Protein AF-A0A452YD74-F1 (afdb_monomer_lite)

Radius of gyration: 13.3 Å; chains: 1; bounding box: 34×30×28 Å

Sequence (57 aa):
AGQLVFLFVVALSCVRTNPDARPTMRTVAQELSAQRRSTLDRPFAAISIGDLTILQV

Secondary structure (DSSP, 8-state):
-HHHHHHHHHHHHHT-SSGGGSPPHHHHHHHHHHS--PPPSS-GGG--GGGT-----

Organism: Aegilops tauschii subsp. strangulata (NCBI:txid200361)

Structure (mmCIF, N/CA/C/O backbone):
data_AF-A0A452YD74-F1
#
_entry.id   AF-A0A452YD74-F1
#
loop_
_atom_site.group_PDB
_atom_site.id
_atom_site.type_symbol
_atom_site.label_atom_id
_atom_site.label_alt_id
_atom_site.label_comp_id
_atom_site.label_asym_id
_atom_site.label_entity_id
_atom_site.label_seq_id
_atom_site.pdbx_PDB_ins_code
_atom_site.Cartn_x
_atom_site.Cartn_y
_atom_site.Cartn_z
_atom_site.occupancy
_atom_site.B_iso_or_equiv
_atom_site.auth_seq_id
_atom_site.auth_comp_id
_atom_site.auth_asym_id
_atom_site.auth_atom_id
_atom_site.pdbx_PDB_model_num
ATOM 1 N N . ALA A 1 1 ? 7.367 12.709 -7.599 1.00 60.88 1 ALA A N 1
ATOM 2 C CA . ALA A 1 1 ? 7.410 11.249 -7.349 1.00 60.88 1 ALA A CA 1
ATOM 3 C C . ALA A 1 1 ? 6.705 10.821 -6.051 1.00 60.88 1 ALA A C 1
ATOM 5 O O . ALA A 1 1 ? 5.806 9.99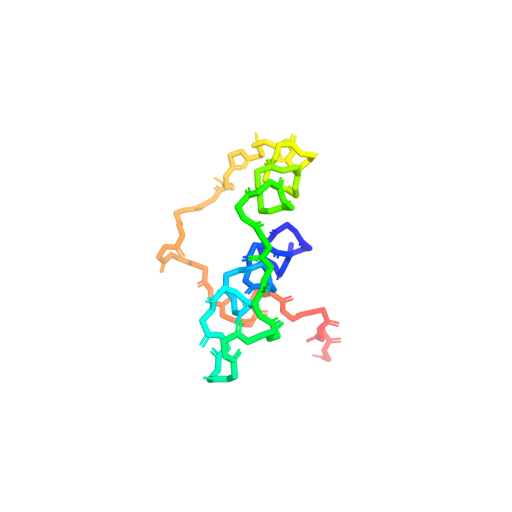2 -6.130 1.00 60.88 1 ALA A O 1
ATOM 6 N N . GLY A 1 2 ? 7.047 11.378 -4.877 1.00 72.38 2 GLY A N 1
ATOM 7 C CA . GLY A 1 2 ? 6.586 10.866 -3.567 1.00 72.38 2 GLY A CA 1
ATOM 8 C C . GLY A 1 2 ? 5.071 10.670 -3.393 1.00 72.38 2 GLY A C 1
ATOM 9 O O . GLY A 1 2 ? 4.653 9.664 -2.835 1.00 72.38 2 GLY A O 1
ATOM 10 N N . GLN A 1 3 ? 4.240 11.563 -3.939 1.00 76.12 3 GLN A N 1
ATOM 11 C CA . GLN A 1 3 ? 2.775 11.443 -3.863 1.00 76.12 3 GLN A CA 1
ATOM 12 C C . GLN A 1 3 ? 2.211 10.237 -4.622 1.00 76.12 3 GLN A C 1
ATOM 14 O O . GLN A 1 3 ? 1.288 9.580 -4.149 1.00 76.12 3 GLN A O 1
ATOM 19 N N . LEU A 1 4 ? 2.776 9.927 -5.789 1.00 78.69 4 LEU A N 1
ATOM 20 C CA . LEU A 1 4 ? 2.364 8.766 -6.573 1.00 78.69 4 LEU A CA 1
ATOM 21 C C . LEU A 1 4 ? 2.849 7.478 -5.917 1.00 78.69 4 LEU A C 1
ATOM 23 O O . LEU A 1 4 ? 2.065 6.549 -5.773 1.00 78.69 4 LEU A O 1
ATOM 27 N N . VAL A 1 5 ? 4.099 7.453 -5.445 1.00 81.94 5 VAL A N 1
ATOM 28 C CA . VAL A 1 5 ? 4.648 6.316 -4.689 1.00 81.94 5 VAL A CA 1
ATOM 29 C C . VAL A 1 5 ? 3.776 6.011 -3.470 1.00 81.94 5 VAL A C 1
ATOM 31 O O . VAL A 1 5 ? 3.395 4.863 -3.270 1.00 81.94 5 VAL A O 1
ATOM 34 N N . PHE A 1 6 ? 3.385 7.031 -2.707 1.00 84.06 6 PHE A N 1
ATOM 35 C CA . PHE A 1 6 ? 2.475 6.873 -1.576 1.00 84.06 6 PHE A CA 1
ATOM 36 C C . PHE A 1 6 ? 1.113 6.297 -1.990 1.00 84.06 6 PHE A C 1
ATOM 38 O O . PHE A 1 6 ? 0.647 5.333 -1.386 1.00 84.06 6 PHE A O 1
ATOM 45 N N . LEU A 1 7 ? 0.499 6.822 -3.058 1.00 83.88 7 LEU A N 1
ATOM 46 C CA . LEU A 1 7 ? -0.779 6.308 -3.558 1.00 83.88 7 LEU A CA 1
ATOM 47 C C . LEU A 1 7 ? -0.680 4.827 -3.958 1.00 83.88 7 LEU A C 1
ATOM 49 O O . LEU A 1 7 ? -1.567 4.039 -3.630 1.00 83.88 7 LEU A O 1
ATOM 53 N N . PHE A 1 8 ? 0.418 4.431 -4.609 1.00 85.88 8 PHE A N 1
ATOM 54 C CA . PHE A 1 8 ? 0.686 3.032 -4.937 1.00 85.88 8 PHE A CA 1
ATOM 55 C C . PHE A 1 8 ? 0.893 2.174 -3.685 1.00 85.88 8 PHE A C 1
ATOM 57 O O . PHE A 1 8 ? 0.368 1.067 -3.629 1.00 85.88 8 PHE A O 1
ATOM 64 N N . VAL A 1 9 ? 1.588 2.671 -2.658 1.00 89.94 9 VAL A N 1
ATOM 65 C CA . VAL A 1 9 ? 1.763 1.957 -1.380 1.00 89.94 9 VAL A CA 1
ATOM 66 C C . VAL A 1 9 ? 0.417 1.706 -0.694 1.00 89.94 9 VAL A C 1
ATOM 68 O O . VAL A 1 9 ? 0.159 0.584 -0.243 1.00 89.94 9 VAL A O 1
ATOM 71 N N . VAL A 1 10 ? -0.466 2.708 -0.655 1.00 90.94 10 VAL A N 1
ATOM 72 C CA . VAL A 1 10 ? -1.824 2.561 -0.109 1.00 90.94 10 VAL A CA 1
ATOM 73 C C . VAL A 1 10 ? -2.617 1.542 -0.933 1.00 90.94 10 VAL A C 1
ATOM 75 O O . VAL A 1 10 ? -3.162 0.594 -0.369 1.00 90.94 10 VAL A O 1
ATOM 78 N N . ALA A 1 11 ? -2.622 1.670 -2.264 1.00 91.19 11 ALA A N 1
ATOM 79 C CA . ALA A 1 11 ? -3.342 0.760 -3.155 1.00 91.19 11 ALA A CA 1
ATOM 80 C C . ALA A 1 11 ? -2.863 -0.698 -3.031 1.00 91.19 11 ALA A C 1
ATOM 82 O O . ALA A 1 11 ? -3.682 -1.606 -2.892 1.00 91.19 11 ALA A O 1
ATOM 83 N N . LEU A 1 12 ? -1.545 -0.926 -3.015 1.00 93.56 12 LEU A N 1
ATOM 84 C CA . LEU A 1 12 ? -0.949 -2.255 -2.848 1.00 93.56 12 LEU A CA 1
ATOM 85 C C . LEU A 1 12 ? -1.287 -2.866 -1.485 1.00 93.56 12 LEU A C 1
ATOM 87 O O . LEU A 1 12 ? -1.538 -4.066 -1.387 1.00 93.56 12 LEU A O 1
ATOM 91 N N . SER A 1 13 ? -1.349 -2.045 -0.436 1.00 94.81 13 SER A N 1
ATOM 92 C CA . SER A 1 13 ? -1.747 -2.502 0.898 1.00 94.81 13 SER A CA 1
ATOM 93 C C . SER A 1 13 ? -3.201 -2.989 0.930 1.00 94.81 13 SER A C 1
ATOM 95 O O . SER A 1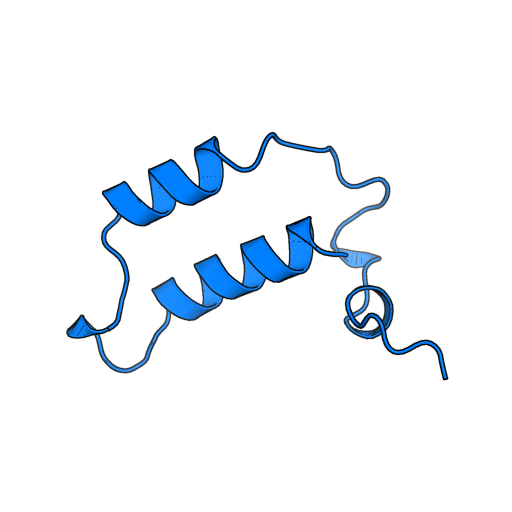 13 ? -3.496 -3.976 1.605 1.00 94.81 13 SER A O 1
ATOM 97 N N . CYS A 1 14 ? -4.095 -2.370 0.154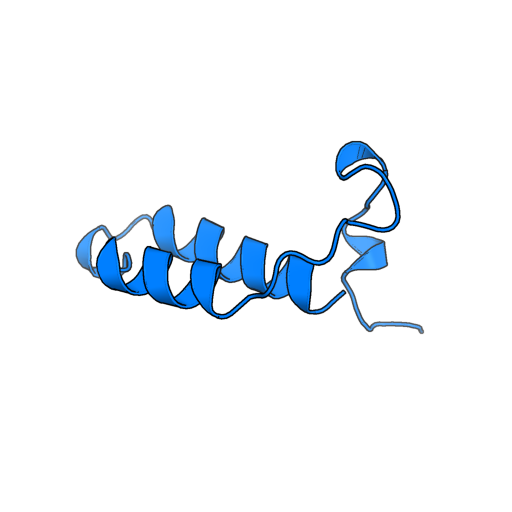 1.00 96.06 14 CYS A N 1
ATOM 98 C CA . CYS A 1 14 ? -5.498 -2.779 0.038 1.00 96.06 14 CYS A CA 1
ATOM 99 C C . CYS A 1 14 ? -5.693 -4.139 -0.655 1.00 96.06 14 CYS A C 1
ATOM 101 O O . CYS A 1 14 ? -6.666 -4.833 -0.364 1.00 96.06 14 CYS A O 1
ATOM 103 N N . VAL A 1 15 ? -4.783 -4.538 -1.552 1.00 95.81 15 VAL A N 1
ATOM 104 C CA . VAL A 1 15 ? -4.891 -5.777 -2.352 1.00 95.81 15 VAL A CA 1
ATOM 105 C C . VAL A 1 15 ? -3.977 -6.907 -1.865 1.00 95.81 15 VAL A C 1
ATOM 107 O O . VAL A 1 15 ? -3.742 -7.873 -2.590 1.00 95.81 15 VAL A O 1
ATOM 110 N N . ARG A 1 16 ? -3.464 -6.822 -0.630 1.00 95.69 16 ARG A N 1
ATOM 111 C CA . ARG A 1 16 ? -2.637 -7.884 -0.034 1.00 95.69 16 ARG A CA 1
ATOM 112 C C . ARG A 1 16 ? -3.357 -9.234 -0.058 1.00 95.69 16 ARG A C 1
ATOM 114 O O . ARG A 1 16 ? -4.549 -9.327 0.239 1.00 95.69 16 ARG A O 1
ATOM 121 N N . THR A 1 17 ? -2.618 -10.294 -0.376 1.00 97.06 17 THR A N 1
ATOM 122 C CA . THR A 1 17 ? -3.141 -11.669 -0.424 1.00 97.06 17 THR A CA 1
ATOM 123 C C . THR A 1 17 ? -3.710 -12.100 0.924 1.00 97.06 17 THR A C 1
ATOM 125 O O . THR A 1 17 ? -4.822 -12.617 0.970 1.00 97.06 17 THR A O 1
ATOM 128 N N . ASN A 1 18 ? -2.994 -11.808 2.015 1.00 96.69 18 ASN A N 1
ATOM 129 C CA . ASN A 1 18 ? -3.495 -11.987 3.374 1.00 96.69 18 ASN A CA 1
ATOM 130 C C . ASN A 1 18 ? -4.553 -10.907 3.705 1.00 96.69 18 ASN A C 1
ATOM 132 O O . ASN A 1 18 ? -4.194 -9.723 3.737 1.00 96.69 18 ASN A O 1
ATOM 136 N N . PRO A 1 19 ? -5.824 -11.275 3.963 1.00 94.50 19 PRO A N 1
ATOM 137 C CA . PRO A 1 19 ? -6.883 -10.323 4.293 1.00 94.50 19 PRO A CA 1
ATOM 138 C C . PRO A 1 19 ? -6.630 -9.559 5.598 1.00 94.50 19 PRO A C 1
ATOM 140 O O . PRO A 1 19 ? -6.905 -8.363 5.641 1.00 94.50 19 PRO A O 1
ATOM 143 N N . ASP A 1 20 ? -6.035 -10.191 6.612 1.00 96.50 20 ASP A N 1
ATOM 144 C CA . ASP A 1 20 ? -5.781 -9.555 7.916 1.00 96.50 20 ASP A CA 1
ATOM 145 C C . ASP A 1 20 ? -4.675 -8.494 7.847 1.00 96.50 20 ASP A C 1
ATOM 147 O O . ASP A 1 20 ? -4.572 -7.614 8.698 1.00 96.50 20 ASP A O 1
ATOM 151 N N . ALA A 1 21 ? -3.842 -8.551 6.806 1.00 95.38 21 ALA A N 1
ATOM 152 C CA . ALA A 1 21 ? -2.785 -7.579 6.564 1.00 95.38 21 ALA A CA 1
ATOM 153 C C . ALA A 1 21 ? -3.274 -6.327 5.814 1.00 95.38 21 ALA A C 1
ATOM 155 O O . ALA A 1 21 ? -2.465 -5.424 5.571 1.00 95.38 21 ALA A O 1
ATOM 156 N N . ARG A 1 22 ? -4.546 -6.294 5.389 1.00 97.31 22 ARG A N 1
ATOM 157 C CA . ARG A 1 22 ? -5.145 -5.165 4.667 1.00 97.31 22 ARG A CA 1
ATOM 158 C C . ARG A 1 22 ? -5.534 -4.055 5.649 1.00 97.31 22 ARG A C 1
ATOM 160 O O . ARG A 1 22 ? -5.987 -4.340 6.756 1.00 97.31 22 ARG A O 1
ATOM 167 N N . PRO A 1 23 ? -5.393 -2.779 5.262 1.00 96.81 23 PRO A N 1
ATOM 168 C CA . PRO A 1 23 ? -5.804 -1.668 6.104 1.00 96.81 23 PRO A CA 1
ATOM 169 C C . PRO A 1 23 ? -7.329 -1.600 6.232 1.00 96.81 23 PRO A C 1
ATOM 171 O O . PRO A 1 23 ? -8.077 -2.004 5.340 1.00 96.81 23 PRO A O 1
ATOM 174 N N . THR A 1 24 ? -7.803 -1.002 7.325 1.00 96.88 24 THR A N 1
ATOM 175 C CA . THR A 1 24 ? -9.223 -0.658 7.449 1.00 96.88 24 THR A CA 1
ATOM 176 C C . THR A 1 24 ? -9.577 0.494 6.510 1.00 96.88 24 THR A C 1
ATOM 178 O O . THR A 1 24 ? -8.752 1.372 6.248 1.00 96.88 24 THR A O 1
ATOM 181 N N . MET A 1 25 ? -10.838 0.572 6.079 1.00 94.62 25 MET A N 1
ATOM 182 C CA . MET A 1 25 ? -11.315 1.707 5.277 1.00 94.62 25 MET A CA 1
ATOM 183 C C . MET A 1 25 ? -11.134 3.063 5.977 1.00 94.62 25 MET A C 1
ATOM 185 O O . MET A 1 25 ? -10.926 4.069 5.305 1.00 94.62 25 MET A O 1
ATOM 189 N N . ARG A 1 26 ? -11.155 3.101 7.318 1.00 96.25 26 ARG A N 1
ATOM 190 C CA . ARG A 1 26 ? -10.855 4.317 8.091 1.00 96.25 26 ARG A CA 1
ATOM 191 C C . ARG A 1 26 ? -9.414 4.772 7.866 1.00 96.25 26 ARG A C 1
ATOM 193 O O . ARG A 1 26 ? -9.198 5.945 7.586 1.00 96.25 26 ARG A O 1
ATOM 200 N N . THR A 1 27 ? -8.462 3.844 7.952 1.00 93.8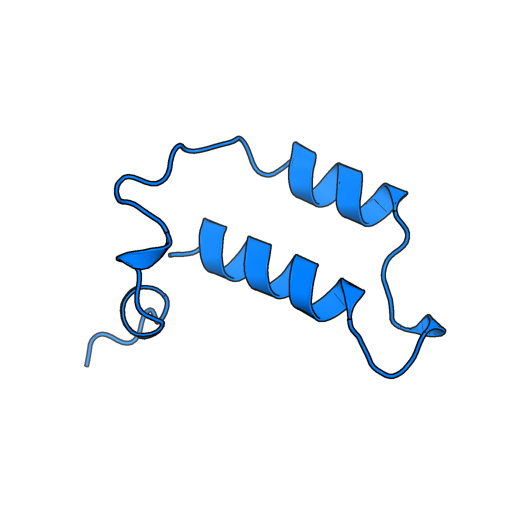1 27 THR A N 1
ATOM 201 C CA . THR A 1 27 ? -7.045 4.112 7.682 1.00 93.81 27 THR A CA 1
ATOM 202 C C . THR A 1 27 ? -6.872 4.628 6.257 1.00 93.81 27 THR A C 1
ATOM 204 O O . THR A 1 27 ? -6.312 5.697 6.065 1.00 93.81 27 THR A O 1
ATOM 207 N N . VAL A 1 28 ? -7.450 3.948 5.261 1.00 93.31 28 VAL A N 1
ATOM 208 C CA . VAL A 1 28 ? -7.372 4.377 3.853 1.00 93.31 28 VAL A CA 1
ATOM 209 C C . VAL A 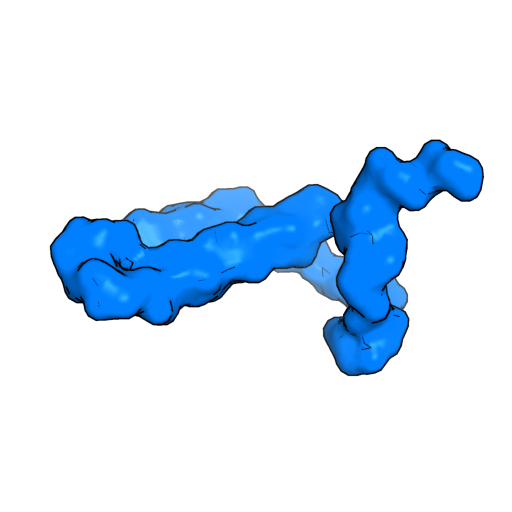1 28 ? -7.925 5.794 3.663 1.00 93.31 28 VAL A C 1
ATOM 211 O O . VAL A 1 28 ? -7.295 6.618 3.006 1.00 93.31 28 VAL A O 1
ATOM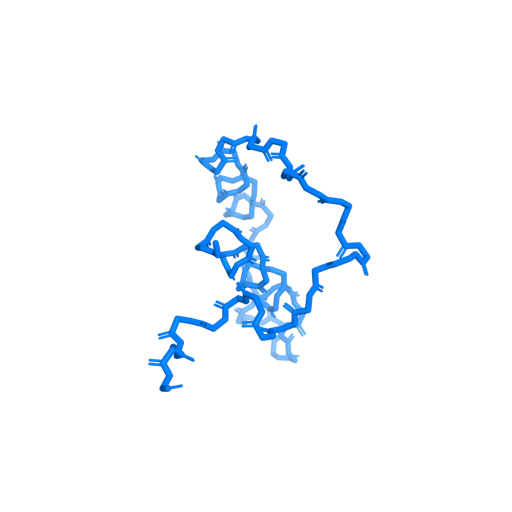 214 N N . ALA A 1 29 ? -9.078 6.108 4.259 1.00 91.81 29 ALA A N 1
ATOM 215 C CA . ALA A 1 29 ? -9.674 7.439 4.168 1.00 91.81 29 ALA A CA 1
ATOM 216 C C . ALA A 1 29 ? -8.784 8.524 4.795 1.00 91.81 29 ALA A C 1
ATOM 218 O O . ALA A 1 29 ? -8.672 9.616 4.237 1.00 91.81 29 ALA A O 1
ATOM 219 N N . GLN A 1 30 ? -8.139 8.231 5.926 1.00 91.69 30 GLN A N 1
ATOM 220 C CA . GLN A 1 30 ? -7.202 9.146 6.580 1.00 91.69 30 GLN A CA 1
ATOM 221 C C . GLN A 1 30 ? -5.959 9.394 5.720 1.00 91.69 30 GLN A C 1
ATOM 223 O O . GLN A 1 30 ? -5.640 10.553 5.466 1.00 91.69 30 GLN A O 1
ATOM 228 N N . GLU A 1 31 ? -5.326 8.337 5.202 1.00 90.19 31 GLU A N 1
ATOM 229 C CA . GLU A 1 31 ? -4.156 8.434 4.315 1.00 90.19 31 GLU A CA 1
ATOM 230 C C . GLU A 1 31 ? -4.471 9.268 3.057 1.00 90.19 31 GLU A C 1
ATOM 232 O O . GLU A 1 31 ? -3.736 10.189 2.697 1.00 90.19 31 GLU A O 1
ATOM 237 N N . LEU A 1 32 ? -5.618 9.013 2.414 1.00 86.50 32 LEU A N 1
ATOM 238 C CA . LEU A 1 32 ? -6.047 9.751 1.220 1.00 86.50 32 LEU A CA 1
ATOM 239 C C . LEU A 1 32 ? -6.434 11.208 1.509 1.00 86.50 32 LEU A C 1
ATOM 241 O O . LEU A 1 32 ? -6.280 12.059 0.638 1.00 86.50 32 LEU A O 1
ATOM 245 N N . SER A 1 33 ? -6.948 11.500 2.705 1.00 86.44 33 SER A N 1
ATOM 246 C CA . SER A 1 33 ? -7.332 12.863 3.099 1.00 86.44 33 SER A CA 1
ATOM 247 C C . SER A 1 33 ? -6.126 13.698 3.529 1.00 86.44 33 SER A C 1
ATOM 249 O O . SER A 1 33 ? -6.100 14.904 3.288 1.00 86.44 33 SER A O 1
ATOM 251 N N . ALA A 1 34 ? -5.125 13.064 4.149 1.00 83.75 34 ALA A N 1
ATOM 252 C CA . ALA A 1 34 ? -3.859 13.692 4.517 1.00 83.75 34 ALA A CA 1
ATOM 253 C C . ALA A 1 34 ? -3.046 14.083 3.274 1.00 83.75 34 ALA A C 1
ATOM 255 O O . ALA A 1 34 ? -2.420 15.146 3.230 1.00 83.75 34 ALA A O 1
ATOM 256 N N . GLN A 1 35 ? -3.109 13.259 2.227 1.00 74.88 35 GLN A N 1
ATOM 257 C CA . GLN A 1 35 ? -2.516 13.566 0.937 1.00 74.88 35 GLN A CA 1
ATOM 258 C C . GLN A 1 35 ? -3.371 14.614 0.197 1.00 74.88 35 GLN A C 1
ATOM 260 O O . GLN A 1 35 ? -4.255 14.285 -0.593 1.00 74.88 35 GLN A O 1
ATOM 265 N N . ARG A 1 36 ? -3.099 15.908 0.423 1.00 66.62 36 ARG A N 1
ATOM 266 C CA . ARG A 1 36 ? -3.726 17.010 -0.333 1.00 66.62 36 ARG A CA 1
ATOM 267 C C . ARG A 1 36 ? -3.650 16.698 -1.837 1.00 66.62 36 ARG A C 1
ATOM 269 O O . ARG A 1 36 ? -2.563 16.421 -2.346 1.00 66.62 36 ARG A O 1
ATOM 276 N N . ARG A 1 37 ? -4.794 16.730 -2.539 1.00 62.88 37 ARG A N 1
ATOM 277 C CA . ARG A 1 37 ? -4.895 16.569 -4.004 1.00 62.88 37 ARG A CA 1
ATOM 278 C C . ARG A 1 37 ? -3.990 17.599 -4.687 1.00 62.88 37 ARG A C 1
ATOM 280 O O . ARG A 1 37 ? -4.423 18.720 -4.935 1.00 62.88 37 ARG A O 1
ATOM 287 N N . SER A 1 38 ? -2.741 17.242 -4.973 1.00 60.97 38 SER A N 1
ATOM 288 C CA . SER A 1 38 ? -1.994 17.924 -6.016 1.00 60.97 38 SER A CA 1
ATOM 289 C C . SER A 1 38 ? -2.531 17.349 -7.317 1.00 60.97 38 SER A C 1
ATOM 291 O O . SER A 1 38 ? -2.590 16.133 -7.518 1.00 60.97 38 SER A O 1
ATOM 293 N N . THR A 1 39 ? -3.070 18.221 -8.157 1.00 66.88 39 THR A N 1
ATOM 294 C CA . THR A 1 39 ? -3.315 17.880 -9.552 1.00 66.88 39 THR A CA 1
ATOM 295 C C . THR A 1 39 ? -2.002 17.363 -10.119 1.00 66.88 39 THR A C 1
ATOM 297 O O . THR A 1 39 ? -0.970 18.007 -9.954 1.00 66.88 39 THR A O 1
ATOM 300 N N . LEU A 1 40 ? -2.029 16.175 -10.725 1.00 72.56 40 LEU A N 1
ATOM 301 C CA . LEU A 1 40 ? -0.862 15.670 -11.435 1.00 72.56 40 LEU A CA 1
ATOM 302 C C . LEU A 1 40 ? -0.511 16.681 -12.530 1.00 72.56 40 LEU A C 1
ATOM 304 O O . LEU A 1 40 ? -1.389 17.055 -13.306 1.00 72.56 40 LEU A O 1
ATOM 308 N N . ASP A 1 41 ? 0.756 17.086 -12.616 1.00 76.50 41 ASP A N 1
ATOM 309 C CA . ASP A 1 41 ? 1.222 18.045 -13.632 1.00 76.50 41 ASP A CA 1
ATOM 310 C C . ASP A 1 41 ? 1.042 17.523 -15.069 1.00 76.50 41 ASP A C 1
ATOM 312 O O . ASP A 1 41 ? 1.096 18.274 -16.040 1.00 76.50 41 ASP A O 1
ATOM 316 N N . ARG A 1 42 ? 0.838 16.211 -15.214 1.00 79.50 42 ARG A N 1
ATOM 317 C CA . ARG A 1 42 ? 0.647 15.508 -16.479 1.00 79.50 42 ARG A CA 1
ATOM 318 C C . ARG A 1 42 ? -0.296 14.311 -16.292 1.00 79.50 42 ARG A C 1
ATOM 320 O O . ARG A 1 42 ? -0.421 13.811 -15.171 1.00 79.50 42 ARG A O 1
ATOM 327 N N . PRO A 1 43 ? -0.979 13.846 -17.355 1.00 82.31 43 PRO A N 1
ATOM 328 C CA . PRO A 1 43 ? -1.933 12.743 -17.266 1.00 82.31 43 PRO A CA 1
ATOM 329 C C . PRO A 1 43 ? -1.287 11.495 -16.665 1.00 82.31 43 PRO A C 1
ATOM 331 O O . PRO A 1 43 ? -0.160 11.166 -17.018 1.00 82.31 43 PRO A O 1
ATOM 334 N N . PHE A 1 44 ? -2.014 10.757 -15.821 1.00 80.00 44 PHE A N 1
ATOM 335 C CA . PHE A 1 44 ? -1.498 9.534 -15.191 1.00 80.00 44 PHE A CA 1
ATOM 336 C C . PHE A 1 44 ? -0.958 8.518 -16.212 1.00 80.00 44 PHE A C 1
ATOM 338 O O . PHE A 1 44 ? 0.091 7.927 -15.989 1.00 80.00 44 PHE A O 1
ATOM 345 N N . ALA A 1 45 ? -1.622 8.379 -17.366 1.00 83.06 45 ALA A N 1
ATOM 346 C CA . ALA A 1 45 ? -1.189 7.493 -18.451 1.00 83.06 45 ALA A CA 1
ATOM 347 C C . ALA A 1 45 ? 0.165 7.880 -19.079 1.00 83.06 45 ALA A C 1
ATOM 349 O O . ALA A 1 45 ? 0.792 7.051 -19.729 1.00 83.06 45 ALA A O 1
ATOM 350 N N . ALA A 1 46 ? 0.613 9.124 -18.894 1.00 85.56 46 ALA A N 1
ATOM 351 C CA . ALA A 1 46 ? 1.903 9.616 -19.371 1.00 85.56 46 ALA A CA 1
ATOM 352 C C . ALA A 1 46 ? 3.022 9.474 -18.322 1.00 85.56 46 ALA A C 1
ATOM 354 O O . ALA A 1 46 ? 4.135 9.936 -18.560 1.00 85.56 46 ALA A O 1
ATOM 355 N N . ILE A 1 47 ? 2.735 8.885 -17.156 1.00 83.00 47 ILE A N 1
ATOM 356 C CA . ILE A 1 47 ? 3.704 8.691 -16.077 1.00 83.00 47 ILE A CA 1
ATOM 357 C C . ILE A 1 47 ? 4.217 7.254 -16.130 1.00 83.00 47 ILE A C 1
ATOM 359 O O . ILE A 1 47 ? 3.454 6.303 -15.970 1.00 83.00 47 ILE A O 1
ATOM 363 N N . SER A 1 48 ? 5.521 7.100 -16.327 1.00 84.12 48 SER A N 1
ATOM 364 C CA . SER A 1 48 ? 6.215 5.817 -16.268 1.00 84.12 48 SER A CA 1
ATOM 365 C C . SER A 1 48 ? 6.698 5.518 -14.848 1.00 84.12 48 SER A C 1
ATOM 367 O O . SER A 1 48 ? 6.909 6.419 -14.037 1.00 84.12 48 SER A O 1
ATOM 369 N N . ILE A 1 49 ? 6.955 4.242 -14.547 1.00 79.38 49 ILE A N 1
ATOM 370 C CA . ILE A 1 49 ? 7.612 3.830 -13.295 1.00 79.38 49 ILE A CA 1
ATOM 371 C C . ILE A 1 49 ? 8.991 4.497 -13.156 1.00 79.38 49 ILE A C 1
ATOM 373 O O . ILE A 1 49 ? 9.375 4.867 -12.048 1.00 79.38 49 ILE A O 1
ATOM 377 N N . GLY A 1 50 ? 9.697 4.733 -14.268 1.00 80.06 50 GLY A N 1
ATOM 378 C CA . GLY A 1 50 ? 10.982 5.445 -14.263 1.00 80.06 50 GLY A CA 1
ATOM 379 C C . GLY A 1 50 ? 10.888 6.890 -13.755 1.00 80.06 50 GLY A C 1
ATOM 380 O O . GLY A 1 50 ? 11.834 7.392 -13.160 1.00 80.06 50 GLY A O 1
ATOM 381 N N . ASP A 1 51 ? 9.726 7.538 -13.893 1.00 78.25 51 ASP A N 1
ATOM 382 C CA . ASP A 1 51 ? 9.479 8.882 -13.349 1.00 78.25 51 ASP A CA 1
ATOM 383 C C . ASP A 1 51 ? 9.248 8.879 -11.823 1.00 78.25 51 ASP A C 1
ATOM 385 O O . ASP A 1 51 ? 9.208 9.934 -11.178 1.00 78.25 51 ASP A O 1
ATOM 389 N N . LEU A 1 52 ? 9.021 7.698 -11.239 1.00 74.88 52 LEU A N 1
ATOM 390 C CA . LEU A 1 52 ? 8.725 7.504 -9.818 1.00 74.88 52 LEU A CA 1
ATOM 391 C C . LEU A 1 52 ? 9.966 7.112 -9.014 1.00 74.88 52 LEU A C 1
ATOM 393 O O . LEU A 1 52 ? 10.004 7.346 -7.805 1.00 74.88 52 LEU A O 1
ATOM 397 N N . THR A 1 53 ? 10.971 6.527 -9.665 1.00 69.88 53 THR A N 1
ATOM 398 C CA . THR A 1 53 ? 12.234 6.140 -9.039 1.00 69.88 53 THR A CA 1
ATOM 399 C C . THR A 1 53 ? 13.160 7.348 -8.906 1.00 69.88 53 THR A C 1
ATOM 401 O O . THR A 1 53 ? 13.577 7.921 -9.906 1.00 69.88 53 THR A O 1
ATOM 404 N N . ILE A 1 54 ? 13.551 7.708 -7.677 1.00 59.84 54 ILE A N 1
ATOM 405 C CA . ILE A 1 54 ? 14.647 8.664 -7.399 1.00 59.84 54 ILE A CA 1
ATOM 406 C C . ILE A 1 54 ? 16.003 7.955 -7.602 1.00 59.84 54 ILE A C 1
ATOM 408 O O . ILE A 1 54 ? 16.882 7.993 -6.749 1.00 59.84 54 ILE A O 1
ATOM 412 N N . LEU A 1 55 ? 16.159 7.226 -8.705 1.00 51.25 55 LEU A N 1
ATOM 413 C CA . LEU A 1 55 ? 17.450 6.716 -9.151 1.00 51.25 55 LEU A CA 1
ATOM 414 C C . LEU A 1 55 ? 17.763 7.432 -10.459 1.00 51.25 55 LEU A C 1
ATOM 416 O O . LEU A 1 55 ? 17.533 6.924 -11.550 1.00 51.25 55 LEU A O 1
ATOM 420 N N . GLN A 1 56 ? 18.236 8.668 -10.318 1.00 46.69 56 GLN A N 1
ATOM 421 C CA . GLN A 1 56 ? 19.094 9.253 -11.333 1.00 46.69 56 GLN A CA 1
ATOM 422 C C . GLN A 1 56 ? 20.481 8.645 -11.103 1.00 46.69 56 GLN A C 1
ATOM 424 O O . GLN A 1 56 ? 21.152 9.004 -10.135 1.00 46.69 56 GLN A O 1
ATOM 429 N N . VAL A 1 57 ? 20.851 7.670 -11.933 1.00 36.56 57 VAL A N 1
ATOM 430 C CA . VAL A 1 57 ? 22.254 7.331 -12.219 1.00 36.56 57 VAL A CA 1
ATOM 431 C C . VAL A 1 57 ? 22.608 7.990 -13.538 1.00 36.56 57 VAL A C 1
ATOM 433 O O . VAL A 1 57 ? 21.765 7.902 -14.460 1.00 36.56 57 VAL A O 1
#

pLDDT: mean 82.23, std 13.73, range [36.56, 97.31]

Foldseek 3Di:
DVLVVLVVVLVVLQPDPDPVSHDDPVVSVVSVVVSPDDPDPDDPVPDDVVNVDPDPD